Protein AF-A0A554X092-F1 (afdb_monomer_lite)

Radius of gyration: 11.37 Å; chains: 1; bounding box: 33×21×22 Å

Sequence (70 aa):
MPLRVTISLLYLKHAFNESDEGVVQRWRDTPRWQYFSGCAYYEDRLPCDATTLVKFCQLLGEAGVEELLA

Foldseek 3Di:
DDPLLLLLLLQCCVVVVHALVRSQQVCLVDVVSCCSSPDVDRDNDGPDPSVV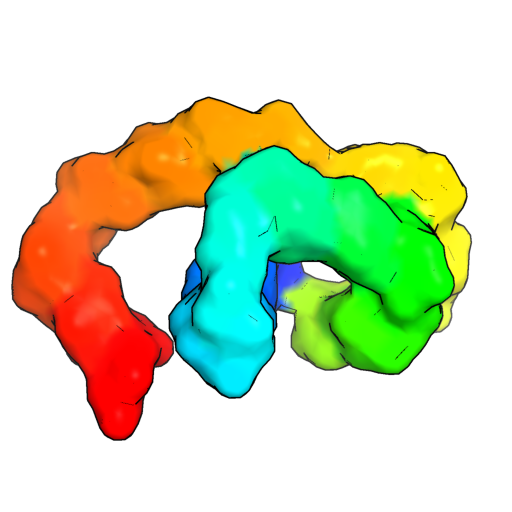NVVVCVVCDPVSSVVSHD

Organism: NCBI:txid307486

Secondary structure (DSSP, 8-state):
--HHHHHHHHHHHHHHT--HHHHHHHHHH-HHHHHHTT-SS---S-SS-THHHHHHHHHHHHHHHHHHH-

pLDDT: mean 96.36, std 2.39, range [82.5, 98.38]

InterPro domains:
  IPR008490 Transposase InsH, N-terminal [PF05598] (2-58)

Structure (mmCIF, N/CA/C/O backbone):
data_AF-A0A554X092-F1
#
_entry.id   AF-A0A554X092-F1
#
loop_
_atom_site.group_PDB
_atom_site.id
_atom_site.type_symbol
_atom_site.label_atom_id
_atom_site.label_alt_id
_atom_site.label_comp_id
_atom_site.label_asym_id
_atom_site.label_entity_id
_atom_site.label_seq_id
_atom_site.pdbx_PDB_ins_code
_atom_site.Cartn_x
_atom_site.Cartn_y
_atom_site.Cartn_z
_atom_site.occupancy
_atom_site.B_iso_or_equiv
_atom_site.auth_seq_id
_atom_site.auth_comp_id
_atom_site.auth_asym_id
_atom_site.auth_atom_id
_atom_site.pdbx_PDB_model_num
ATOM 1 N N . MET A 1 1 ? 1.713 13.005 -2.727 1.00 82.50 1 MET A N 1
ATOM 2 C CA . MET A 1 1 ? 1.936 11.706 -3.401 1.00 82.50 1 MET A CA 1
ATOM 3 C C . MET A 1 1 ? 1.022 11.627 -4.624 1.00 82.50 1 MET A C 1
ATOM 5 O O . MET A 1 1 ? -0.048 12.225 -4.555 1.00 82.50 1 MET A O 1
ATOM 9 N N . PRO A 1 2 ? 1.413 10.972 -5.736 1.00 90.94 2 PRO A N 1
ATOM 10 C CA . PRO A 1 2 ? 0.540 10.812 -6.902 1.00 90.94 2 PRO A CA 1
ATOM 11 C C . PRO A 1 2 ? -0.751 10.057 -6.552 1.00 90.94 2 PRO A C 1
ATOM 13 O O . PRO A 1 2 ? -0.693 9.043 -5.859 1.00 90.94 2 PRO A O 1
ATOM 16 N N . LEU A 1 3 ? -1.896 10.513 -7.077 1.00 94.50 3 LEU A N 1
ATOM 17 C CA . LEU A 1 3 ? -3.224 9.940 -6.800 1.00 94.50 3 LEU A CA 1
ATOM 18 C C . LEU A 1 3 ? -3.280 8.426 -7.053 1.00 94.50 3 LEU A C 1
ATOM 20 O O . LEU A 1 3 ? -3.832 7.676 -6.254 1.00 94.50 3 LEU A O 1
ATOM 24 N N . ARG A 1 4 ? -2.640 7.975 -8.136 1.00 96.56 4 ARG A N 1
ATOM 25 C CA . ARG A 1 4 ? -2.566 6.559 -8.497 1.00 96.56 4 ARG A CA 1
ATOM 26 C C . ARG A 1 4 ? -1.925 5.698 -7.406 1.00 96.56 4 ARG A C 1
ATOM 28 O O . ARG A 1 4 ? -2.419 4.606 -7.145 1.00 96.56 4 ARG A O 1
ATOM 35 N N . VAL A 1 5 ? -0.858 6.180 -6.764 1.00 97.06 5 VAL A N 1
ATOM 36 C CA . VAL A 1 5 ? -0.201 5.434 -5.681 1.00 97.06 5 VAL A CA 1
ATOM 37 C C . VAL A 1 5 ? -1.153 5.325 -4.492 1.00 97.06 5 VAL A C 1
ATOM 39 O O . VAL A 1 5 ? -1.339 4.230 -3.977 1.00 97.06 5 VAL A O 1
ATOM 42 N N . THR A 1 6 ? -1.849 6.406 -4.126 1.00 97.12 6 THR A N 1
ATOM 43 C CA . THR A 1 6 ? -2.812 6.390 -3.011 1.00 97.12 6 THR A CA 1
ATOM 44 C C . THR A 1 6 ? -3.936 5.389 -3.257 1.00 97.12 6 THR A C 1
ATOM 46 O O . THR A 1 6 ? -4.184 4.532 -2.416 1.00 97.12 6 THR A O 1
ATOM 49 N N . ILE A 1 7 ? -4.562 5.449 -4.437 1.00 97.44 7 ILE A N 1
ATOM 50 C CA . ILE A 1 7 ? -5.638 4.529 -4.830 1.00 97.44 7 ILE A CA 1
ATOM 51 C C . ILE A 1 7 ? -5.144 3.081 -4.812 1.00 97.44 7 ILE A C 1
ATOM 53 O O . ILE A 1 7 ? -5.789 2.211 -4.234 1.00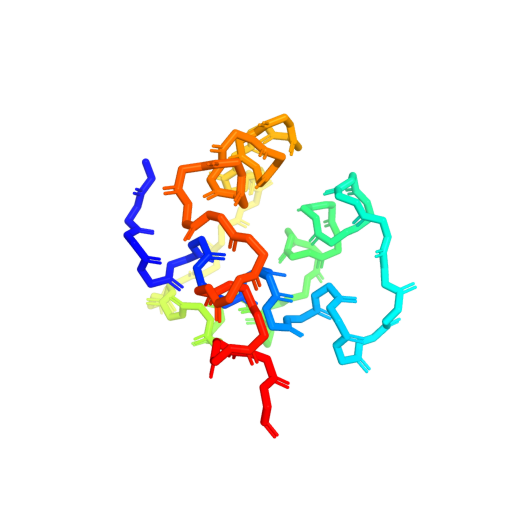 97.44 7 ILE A O 1
ATOM 57 N N . SER A 1 8 ? -3.970 2.820 -5.390 1.00 97.94 8 SER A N 1
ATOM 58 C CA . SER A 1 8 ? -3.415 1.467 -5.410 1.00 97.94 8 SER A CA 1
ATOM 59 C C . SER A 1 8 ? -3.114 0.929 -4.009 1.00 97.94 8 SER A C 1
ATOM 61 O O . SER A 1 8 ? -3.334 -0.252 -3.770 1.00 97.94 8 SER A O 1
ATOM 63 N N . LEU A 1 9 ? -2.655 1.772 -3.075 1.00 98.12 9 LEU A N 1
ATOM 64 C CA . LEU A 1 9 ? -2.420 1.368 -1.690 1.00 98.12 9 LEU A CA 1
ATOM 65 C C . LEU A 1 9 ? -3.733 1.039 -0.981 1.00 98.12 9 LEU A C 1
ATOM 67 O O . LEU A 1 9 ? -3.780 0.047 -0.268 1.00 98.12 9 LEU A O 1
ATOM 71 N N . LEU A 1 10 ? -4.807 1.800 -1.207 1.00 97.81 10 LEU A N 1
ATOM 72 C CA . LEU A 1 10 ? -6.126 1.475 -0.650 1.00 97.81 10 LEU A CA 1
ATOM 73 C C . LEU A 1 10 ? -6.667 0.152 -1.189 1.00 97.81 10 LEU A C 1
ATOM 75 O O . LEU A 1 10 ? -7.148 -0.674 -0.415 1.00 97.81 10 LEU A O 1
ATOM 79 N N . TYR A 1 11 ? -6.509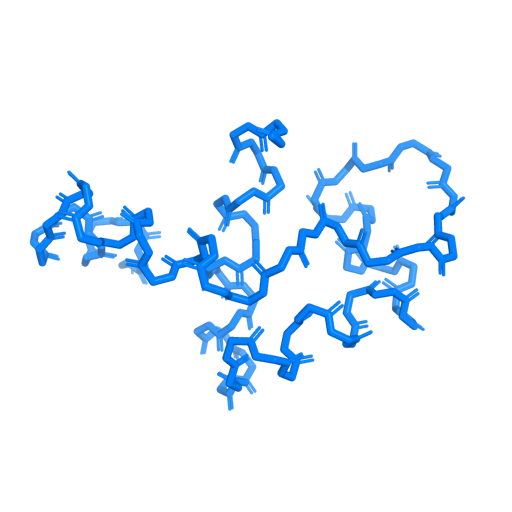 -0.085 -2.492 1.00 97.81 11 TYR A N 1
ATOM 80 C CA . TYR A 1 11 ? -6.879 -1.358 -3.099 1.00 97.81 11 TYR A CA 1
ATOM 81 C C . TYR A 1 11 ? -6.062 -2.521 -2.524 1.00 97.81 11 TYR A C 1
ATOM 83 O O . TYR A 1 11 ? -6.624 -3.525 -2.103 1.00 97.81 11 TYR A O 1
ATOM 91 N N . LEU A 1 12 ? -4.731 -2.394 -2.464 1.00 98.31 12 LEU A N 1
ATOM 92 C CA . LEU A 1 12 ? -3.848 -3.434 -1.925 1.00 98.31 12 LEU A CA 1
ATOM 93 C C . LEU A 1 12 ? -4.123 -3.694 -0.441 1.00 98.31 12 LEU A C 1
ATOM 95 O O . LEU A 1 12 ? -4.160 -4.850 -0.024 1.00 98.31 12 LEU A O 1
ATOM 99 N N . LYS A 1 13 ? -4.368 -2.634 0.335 1.00 98.12 13 LYS A N 1
ATOM 100 C CA . LYS A 1 13 ? -4.771 -2.723 1.738 1.00 98.12 13 LYS A CA 1
ATOM 101 C C . LYS A 1 13 ? -6.014 -3.592 1.884 1.00 98.12 13 LYS A C 1
ATOM 103 O O . LYS A 1 13 ? -6.010 -4.527 2.677 1.00 98.12 13 LYS A O 1
ATOM 108 N N . HIS A 1 14 ? -7.046 -3.308 1.092 1.00 96.88 14 HIS A N 1
ATOM 109 C CA . HIS A 1 14 ? -8.299 -4.054 1.106 1.00 96.88 14 HIS A CA 1
ATOM 110 C C . HIS A 1 14 ? -8.113 -5.504 0.628 1.00 96.88 14 HIS A C 1
ATOM 112 O O . HIS A 1 14 ? -8.440 -6.441 1.351 1.00 96.88 14 HIS A O 1
ATOM 118 N N . ALA A 1 15 ? -7.514 -5.698 -0.549 1.00 97.56 15 ALA A N 1
ATOM 119 C CA . ALA A 1 15 ? -7.367 -7.004 -1.189 1.00 97.56 15 ALA A CA 1
ATOM 120 C C . ALA A 1 15 ? -6.507 -7.994 -0.386 1.00 97.56 15 ALA A C 1
ATOM 122 O O . ALA A 1 15 ? -6.724 -9.203 -0.463 1.00 97.56 15 ALA A O 1
ATOM 123 N N . PHE A 1 16 ? -5.526 -7.496 0.372 1.00 97.44 16 PHE A N 1
ATOM 124 C CA . PHE A 1 16 ? -4.628 -8.320 1.187 1.00 97.44 16 PHE A CA 1
ATOM 125 C C . PHE A 1 16 ? -4.887 -8.207 2.695 1.00 97.44 16 PHE A C 1
ATOM 127 O O . PHE A 1 16 ? -4.138 -8.800 3.468 1.00 97.44 16 PHE A O 1
A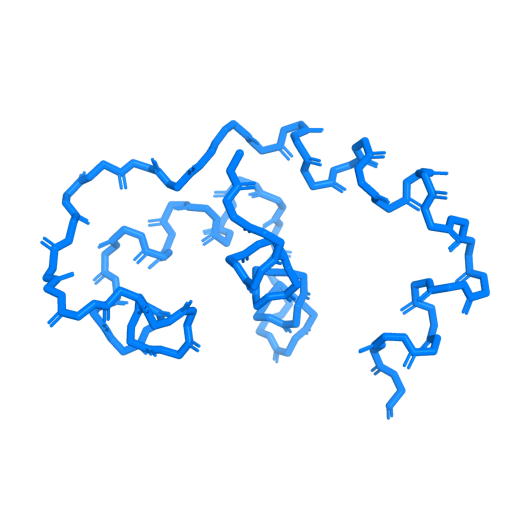TOM 134 N N . ASN A 1 17 ? -5.949 -7.503 3.105 1.00 97.38 17 ASN A N 1
ATOM 135 C CA . ASN A 1 17 ? -6.318 -7.282 4.506 1.00 97.38 17 ASN A CA 1
ATOM 136 C C . ASN A 1 17 ? -5.149 -6.748 5.365 1.00 97.38 17 ASN A C 1
ATOM 138 O O . ASN A 1 17 ? -4.877 -7.242 6.460 1.00 97.38 17 ASN A O 1
ATOM 142 N N . GLU A 1 18 ? -4.427 -5.761 4.836 1.00 98.12 18 GLU A N 1
ATOM 143 C CA . GLU A 1 18 ? -3.310 -5.101 5.522 1.00 98.12 18 GLU A CA 1
ATOM 144 C C . GLU A 1 18 ? -3.796 -3.926 6.388 1.00 98.12 18 GLU A C 1
ATOM 146 O O . GLU A 1 18 ? -4.852 -3.334 6.145 1.00 98.12 18 GLU A O 1
ATOM 151 N N . SER A 1 19 ? -2.987 -3.525 7.372 1.00 98.06 19 SER A N 1
ATOM 152 C CA . SER A 1 19 ? -3.157 -2.221 8.028 1.00 98.06 19 SER A CA 1
ATOM 153 C C . SER A 1 19 ? -2.610 -1.084 7.152 1.00 98.06 19 SER A C 1
ATOM 155 O O . SER A 1 19 ? -1.940 -1.328 6.146 1.00 98.06 19 SER A O 1
ATOM 157 N N . ASP A 1 20 ? -2.862 0.174 7.533 1.00 97.81 20 ASP A N 1
ATOM 158 C CA . ASP A 1 20 ? -2.288 1.334 6.834 1.00 97.81 20 ASP A CA 1
ATOM 159 C C . ASP A 1 20 ? -0.750 1.342 6.897 1.00 97.81 20 ASP A C 1
ATOM 161 O O . ASP A 1 20 ? -0.079 1.647 5.914 1.00 97.81 20 ASP A O 1
ATOM 165 N N . GLU A 1 21 ? -0.167 0.950 8.028 1.00 98.06 21 GLU A N 1
ATOM 166 C CA . GLU A 1 21 ? 1.280 0.790 8.181 1.00 98.06 21 GLU A CA 1
ATOM 167 C C . GLU A 1 21 ? 1.787 -0.431 7.410 1.00 98.06 21 GLU A C 1
ATOM 169 O O . GLU A 1 21 ? 2.803 -0.341 6.720 1.00 98.06 21 GLU A O 1
ATOM 174 N N . GLY A 1 22 ? 1.072 -1.557 7.500 1.00 98.25 22 GLY A N 1
ATOM 175 C CA . GLY A 1 22 ? 1.435 -2.813 6.846 1.00 98.25 22 GLY A CA 1
ATOM 176 C C . GLY A 1 22 ? 1.521 -2.663 5.332 1.00 98.25 22 GLY A C 1
ATOM 177 O O . GLY A 1 22 ? 2.543 -3.006 4.735 1.00 98.25 22 GLY A O 1
ATOM 178 N N . VAL A 1 23 ? 0.509 -2.048 4.710 1.00 98.38 23 VAL A N 1
ATOM 179 C CA . VAL A 1 23 ? 0.491 -1.853 3.255 1.00 98.38 23 VAL A CA 1
ATOM 180 C C . VAL A 1 23 ? 1.624 -0.938 2.790 1.00 98.38 23 VAL A C 1
ATOM 182 O O . VAL A 1 23 ? 2.260 -1.215 1.775 1.00 98.38 23 VAL A O 1
ATOM 185 N N . VAL A 1 24 ? 1.923 0.122 3.545 1.00 97.62 24 VAL A N 1
ATOM 186 C CA 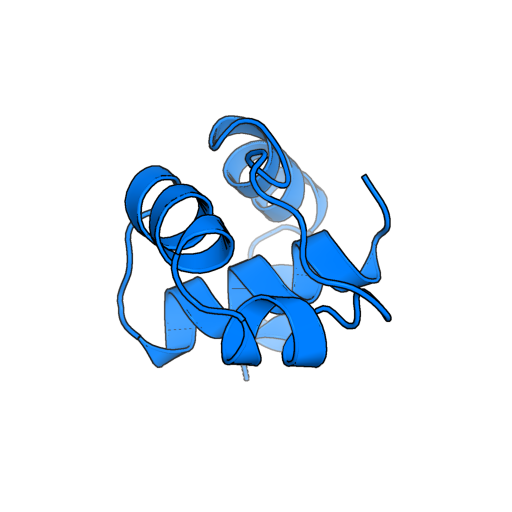. VAL A 1 24 ? 2.980 1.089 3.225 1.00 97.62 24 VAL A CA 1
ATOM 187 C C . VAL A 1 24 ? 4.367 0.447 3.350 1.00 97.62 24 VAL A C 1
ATOM 189 O O . VAL A 1 24 ? 5.203 0.651 2.468 1.00 97.62 24 VAL A O 1
ATOM 192 N N . GLN A 1 25 ? 4.607 -0.367 4.385 1.00 97.94 25 GLN A N 1
ATOM 193 C CA . GLN A 1 25 ? 5.860 -1.122 4.542 1.00 97.94 25 GLN A CA 1
ATOM 194 C C . GLN A 1 25 ? 6.007 -2.193 3.459 1.00 97.94 25 GLN A C 1
ATOM 196 O O . GLN A 1 25 ? 7.008 -2.235 2.750 1.00 97.94 25 GLN A O 1
ATOM 201 N N . ARG A 1 26 ? 4.980 -3.019 3.255 1.00 98.00 26 ARG A N 1
ATOM 202 C CA . ARG A 1 26 ? 5.030 -4.115 2.285 1.00 98.00 26 ARG A CA 1
ATOM 203 C C . ARG A 1 26 ? 5.133 -3.625 0.843 1.00 98.00 26 ARG A C 1
ATOM 205 O O . ARG A 1 26 ? 5.721 -4.313 0.010 1.00 98.00 26 ARG A O 1
ATOM 212 N N . TRP A 1 27 ? 4.614 -2.434 0.545 1.00 98.19 27 TRP A N 1
ATOM 213 C CA . TRP A 1 27 ? 4.806 -1.780 -0.748 1.00 98.19 27 TRP A CA 1
ATOM 214 C C . TRP A 1 27 ? 6.287 -1.541 -1.061 1.00 98.19 27 TRP A C 1
ATOM 216 O O . TRP A 1 27 ? 6.718 -1.825 -2.179 1.00 98.19 27 TRP A O 1
ATOM 226 N N . ARG A 1 28 ? 7.077 -1.080 -0.079 1.00 96.88 28 ARG A N 1
ATOM 227 C CA . ARG A 1 28 ? 8.531 -0.908 -0.231 1.00 96.88 28 ARG A CA 1
ATOM 228 C C . ARG A 1 28 ? 9.191 -2.245 -0.572 1.00 96.88 28 ARG A C 1
ATOM 230 O O . ARG A 1 28 ? 9.929 -2.318 -1.542 1.00 96.88 28 ARG A O 1
ATOM 237 N N . ASP A 1 29 ? 8.844 -3.308 0.143 1.00 95.81 29 ASP A N 1
ATOM 238 C CA . ASP A 1 29 ? 9.522 -4.604 -0.006 1.00 95.81 29 ASP A CA 1
ATOM 239 C C . ASP A 1 29 ? 9.005 -5.447 -1.188 1.00 95.81 29 ASP A C 1
ATOM 241 O O . ASP A 1 29 ? 9.549 -6.509 -1.496 1.00 95.81 29 ASP A O 1
ATOM 245 N N . THR A 1 30 ? 7.949 -4.996 -1.877 1.00 97.38 30 THR A N 1
ATOM 246 C CA . THR A 1 30 ? 7.293 -5.760 -2.947 1.00 97.38 30 THR A CA 1
ATOM 247 C C . THR A 1 30 ? 7.330 -5.002 -4.280 1.00 97.38 30 THR A C 1
ATOM 249 O O . THR A 1 30 ? 6.381 -4.285 -4.605 1.00 97.38 30 THR A O 1
ATOM 252 N N . PRO A 1 31 ? 8.339 -5.230 -5.149 1.00 96.69 31 PRO A N 1
ATOM 253 C CA . PRO A 1 31 ? 8.433 -4.579 -6.463 1.00 96.69 31 PRO A CA 1
ATOM 254 C C . PRO A 1 31 ? 7.175 -4.735 -7.331 1.00 96.69 31 PRO A C 1
ATOM 256 O O . PRO A 1 31 ? 6.809 -3.838 -8.087 1.00 96.69 31 PRO A O 1
ATOM 259 N N . ARG A 1 32 ? 6.456 -5.858 -7.188 1.00 97.25 32 ARG A N 1
ATOM 260 C CA . ARG A 1 32 ? 5.165 -6.079 -7.858 1.00 97.25 32 ARG A CA 1
ATOM 261 C C . ARG A 1 32 ? 4.108 -5.052 -7.438 1.00 97.25 32 ARG A C 1
ATOM 263 O O . ARG A 1 32 ? 3.342 -4.602 -8.282 1.00 97.25 32 ARG A O 1
ATOM 270 N N . TRP A 1 33 ? 4.054 -4.693 -6.157 1.00 98.12 33 TRP A N 1
ATOM 271 C CA . TRP A 1 33 ? 3.116 -3.694 -5.644 1.00 98.12 33 TRP A CA 1
ATOM 272 C C . TRP A 1 33 ? 3.503 -2.299 -6.128 1.00 98.12 33 TRP A C 1
ATOM 274 O O . TRP A 1 33 ? 2.638 -1.561 -6.590 1.00 98.12 33 TRP A O 1
ATOM 284 N N . GLN A 1 34 ? 4.800 -1.984 -6.156 1.00 97.94 34 GLN A N 1
ATOM 285 C CA . GLN A 1 34 ? 5.291 -0.729 -6.732 1.00 97.94 34 GLN A CA 1
ATOM 286 C C . GLN A 1 34 ? 4.947 -0.595 -8.216 1.00 97.94 34 GLN A C 1
ATOM 288 O O . GLN A 1 34 ? 4.516 0.470 -8.654 1.00 97.94 34 GLN A O 1
ATOM 293 N N . TYR A 1 35 ? 5.075 -1.678 -8.984 1.00 97.81 35 TYR A N 1
ATOM 294 C CA . TYR A 1 35 ? 4.688 -1.709 -10.393 1.00 97.81 35 TYR A CA 1
ATOM 295 C C . TYR A 1 35 ? 3.167 -1.590 -10.592 1.00 97.81 35 TYR A C 1
ATOM 297 O O . TYR A 1 35 ? 2.711 -0.911 -11.511 1.00 97.81 35 TYR A O 1
ATOM 305 N N . PHE A 1 36 ? 2.358 -2.178 -9.707 1.00 97.69 36 PHE A N 1
ATOM 306 C CA . PHE A 1 36 ? 0.899 -2.016 -9.731 1.00 97.69 36 PHE A CA 1
ATOM 307 C C . PHE A 1 36 ? 0.480 -0.559 -9.458 1.00 97.69 36 PHE A C 1
ATOM 309 O O . PHE A 1 36 ? -0.287 0.032 -10.224 1.00 97.69 36 PHE A O 1
ATOM 316 N N . SER A 1 37 ? 1.093 0.077 -8.455 1.00 97.19 37 SER A N 1
ATOM 317 C CA . SER A 1 37 ? 1.040 1.533 -8.218 1.00 97.19 37 SER A CA 1
ATOM 318 C C . SER A 1 37 ? 1.688 2.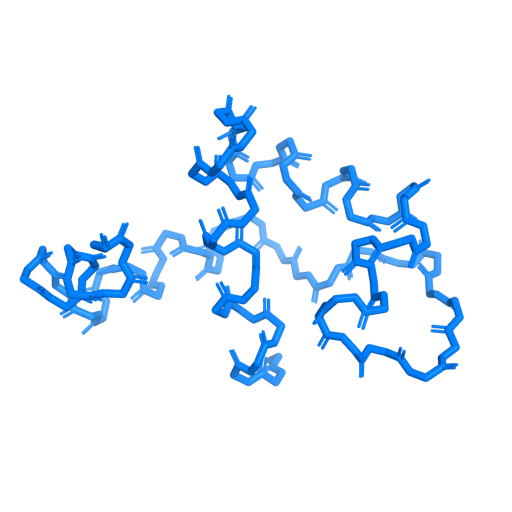359 -9.342 1.00 97.19 37 SER A C 1
ATOM 320 O O . SER A 1 37 ? 1.498 3.571 -9.435 1.00 97.19 37 SER A O 1
ATOM 322 N N . GLY A 1 38 ? 2.446 1.652 -10.184 1.00 96.50 38 GLY A N 1
ATOM 323 C CA . GLY A 1 38 ? 3.294 1.996 -11.321 1.00 96.50 38 GLY A CA 1
ATOM 324 C C . GLY A 1 38 ? 4.228 3.152 -11.149 1.00 96.50 38 GLY A C 1
ATOM 325 O O . GLY A 1 38 ? 4.268 4.079 -11.958 1.00 96.50 38 GLY A O 1
ATOM 326 N N . CYS A 1 39 ? 5.089 2.937 -10.172 1.00 95.69 39 CYS A N 1
ATOM 327 C CA . CYS A 1 39 ? 6.496 3.213 -10.350 1.00 95.69 39 CYS A CA 1
ATOM 328 C C . CYS A 1 39 ? 7.038 2.470 -11.585 1.00 95.69 39 CYS A C 1
ATOM 330 O O . CYS A 1 39 ? 6.740 1.295 -11.807 1.00 95.69 39 CYS A O 1
ATOM 332 N N . ALA A 1 40 ? 7.849 3.166 -12.383 1.00 94.31 40 ALA A N 1
ATOM 333 C CA . ALA A 1 40 ? 8.589 2.568 -13.497 1.00 94.31 40 ALA A CA 1
ATOM 334 C C . ALA A 1 40 ? 9.870 1.853 -13.031 1.00 94.31 40 ALA A C 1
ATOM 336 O O . ALA A 1 40 ? 10.380 0.978 -13.726 1.00 94.31 40 ALA A O 1
ATOM 337 N N . TYR A 1 41 ? 10.370 2.221 -11.851 1.00 95.06 41 TYR A N 1
ATOM 338 C CA . TYR A 1 41 ? 11.588 1.700 -11.242 1.00 95.06 41 TYR A CA 1
ATOM 339 C C . TYR A 1 41 ? 11.327 1.347 -9.781 1.00 95.06 41 TYR A C 1
ATOM 341 O O . TYR A 1 41 ? 10.371 1.841 -9.184 1.00 95.06 41 TYR A O 1
ATOM 349 N N . TYR A 1 42 ? 12.186 0.500 -9.220 1.00 96.12 42 TYR A N 1
ATOM 350 C CA . TYR A 1 42 ? 12.137 0.166 -7.802 1.00 96.12 42 TYR A CA 1
ATOM 351 C C . TYR A 1 42 ? 12.488 1.379 -6.929 1.00 96.12 42 TYR A C 1
ATOM 353 O O . TYR A 1 42 ? 13.418 2.126 -7.233 1.00 96.12 42 TYR A O 1
ATOM 361 N N . GLU A 1 43 ? 11.757 1.537 -5.832 1.00 95.25 43 GLU A N 1
ATOM 362 C CA . GLU A 1 43 ? 11.905 2.585 -4.830 1.00 95.25 43 GLU A CA 1
ATOM 363 C C . GLU A 1 43 ? 12.046 1.949 -3.442 1.00 95.25 43 GLU A C 1
ATOM 365 O O . GLU A 1 43 ? 11.144 1.265 -2.969 1.00 95.25 43 GLU A O 1
ATOM 370 N N . ASP A 1 44 ? 13.164 2.207 -2.761 1.00 94.94 44 ASP A N 1
ATOM 371 C CA . ASP A 1 44 ? 13.449 1.641 -1.429 1.00 94.94 44 ASP A CA 1
ATOM 372 C C . ASP A 1 44 ? 12.867 2.476 -0.271 1.00 94.94 44 ASP A C 1
ATOM 374 O O . ASP A 1 44 ? 13.011 2.185 0.915 1.00 94.94 44 ASP A O 1
ATOM 378 N N . ARG A 1 45 ? 12.188 3.576 -0.587 1.00 95.94 45 ARG A N 1
ATOM 379 C CA . ARG A 1 45 ? 11.528 4.444 0.396 1.00 95.94 45 ARG A CA 1
ATOM 380 C C . ARG A 1 45 ? 10.060 4.067 0.561 1.00 95.94 45 ARG A C 1
ATOM 382 O O . ARG A 1 45 ? 9.451 3.497 -0.336 1.00 95.94 45 ARG A O 1
ATOM 389 N N . LEU A 1 46 ? 9.476 4.450 1.696 1.00 96.81 46 LEU A N 1
ATOM 390 C CA . LEU A 1 46 ? 8.025 4.381 1.842 1.00 96.81 46 LEU A CA 1
ATOM 391 C C . LEU A 1 46 ? 7.352 5.329 0.837 1.00 96.81 46 LEU A C 1
ATOM 393 O O . LEU A 1 46 ? 7.869 6.427 0.600 1.00 96.81 46 LEU A O 1
ATOM 397 N N . PRO A 1 47 ? 6.186 4.950 0.291 1.00 96.44 47 PRO A N 1
ATOM 398 C CA . PRO A 1 47 ? 5.448 5.792 -0.645 1.00 96.44 47 PRO A CA 1
ATOM 399 C C . PRO A 1 47 ? 4.858 7.034 0.047 1.00 96.44 47 PRO A C 1
ATOM 401 O O . PRO A 1 47 ? 4.804 8.114 -0.546 1.00 96.44 47 PRO A O 1
ATOM 404 N N . CYS A 1 48 ? 4.444 6.900 1.312 1.00 96.69 48 CYS A N 1
ATOM 405 C CA . CYS A 1 48 ? 3.924 7.971 2.161 1.00 96.69 48 CYS A CA 1
ATOM 406 C C . CYS A 1 48 ? 3.943 7.568 3.643 1.00 96.69 48 CYS A C 1
ATOM 408 O O . CYS A 1 48 ? 4.259 6.433 3.983 1.00 96.69 48 CYS A O 1
ATOM 410 N N . ASP A 1 49 ? 3.560 8.496 4.520 1.00 97.00 49 ASP A N 1
ATOM 411 C CA . ASP A 1 49 ? 3.170 8.173 5.894 1.00 97.00 49 ASP A CA 1
ATOM 412 C C . ASP A 1 49 ? 1.792 7.484 5.914 1.00 97.00 49 ASP A C 1
ATOM 414 O O . ASP A 1 49 ? 0.908 7.872 5.139 1.00 97.00 49 ASP A O 1
ATOM 418 N N . ALA A 1 50 ? 1.589 6.502 6.798 1.00 96.62 50 ALA A N 1
ATOM 419 C CA . ALA A 1 50 ? 0.350 5.722 6.893 1.00 96.62 50 ALA A CA 1
ATOM 420 C C . ALA A 1 50 ? -0.894 6.598 7.143 1.00 96.62 50 ALA A C 1
ATOM 422 O O . ALA A 1 50 ? -1.961 6.346 6.579 1.00 96.62 50 ALA A O 1
ATOM 423 N N . THR A 1 51 ? -0.753 7.715 7.872 1.00 97.00 51 THR A N 1
ATOM 424 C CA . THR A 1 51 ? -1.865 8.650 8.128 1.00 97.00 51 THR A CA 1
ATOM 425 C C . THR A 1 51 ? -2.390 9.322 6.859 1.00 97.00 51 THR A C 1
ATOM 427 O O . THR A 1 51 ? -3.504 9.849 6.851 1.00 97.00 51 THR A O 1
ATOM 430 N N . THR A 1 52 ? -1.620 9.298 5.766 1.00 96.06 52 THR A N 1
ATOM 431 C CA . THR A 1 52 ? -2.059 9.797 4.456 1.00 96.06 52 THR A CA 1
ATOM 432 C C . THR A 1 52 ? -3.259 9.005 3.942 1.00 96.06 52 THR A C 1
ATOM 434 O O . THR A 1 52 ? -4.175 9.605 3.384 1.00 96.06 52 THR A O 1
ATOM 437 N N . LEU A 1 53 ? -3.284 7.684 4.158 1.00 96.88 53 LEU A N 1
ATOM 438 C CA . LEU A 1 53 ? -4.384 6.820 3.720 1.00 96.88 53 LEU A CA 1
ATOM 439 C C . LEU A 1 53 ? -5.660 7.128 4.503 1.00 96.88 53 LEU A C 1
ATOM 441 O O . LEU A 1 53 ? -6.711 7.335 3.903 1.00 96.88 53 LEU A O 1
ATOM 445 N N . VAL A 1 54 ? -5.543 7.286 5.825 1.00 96.00 54 VAL A N 1
ATOM 446 C CA . VAL A 1 54 ? -6.663 7.674 6.698 1.00 96.00 54 VAL A CA 1
ATOM 447 C C . VAL A 1 54 ? -7.274 9.004 6.253 1.00 96.00 54 VAL A C 1
ATOM 449 O O . VAL A 1 54 ? -8.482 9.097 6.046 1.00 96.00 54 VAL A O 1
ATOM 452 N N . LYS A 1 55 ? -6.438 10.029 6.044 1.00 96.56 55 LYS A N 1
ATOM 453 C CA . LYS A 1 55 ? -6.886 11.356 5.590 1.00 96.56 55 LYS A CA 1
ATOM 454 C C . LYS A 1 55 ? -7.550 11.302 4.216 1.00 96.56 55 LYS A C 1
ATOM 456 O O . LYS A 1 55 ? -8.495 12.042 3.962 1.00 96.56 55 LYS A O 1
ATOM 461 N N . PHE A 1 56 ? -7.061 10.441 3.328 1.00 96.62 56 PHE A N 1
ATOM 462 C CA . PHE A 1 56 ? -7.632 10.299 1.996 1.00 96.62 56 PHE A CA 1
ATOM 463 C C . PHE A 1 56 ? -8.992 9.591 2.024 1.00 96.62 56 PHE A C 1
ATOM 465 O O . PHE A 1 56 ? -9.920 10.061 1.375 1.00 96.62 56 PHE A O 1
ATOM 472 N N . CYS A 1 57 ? -9.155 8.536 2.826 1.00 96.44 57 CYS A N 1
ATOM 473 C CA . CYS A 1 57 ? -10.466 7.917 3.039 1.00 96.44 57 CYS A CA 1
ATOM 474 C C . CYS A 1 57 ? -11.473 8.906 3.644 1.00 96.44 57 CYS A C 1
ATOM 476 O O . CYS A 1 57 ? -12.614 8.965 3.202 1.00 96.44 57 CYS A O 1
ATOM 478 N N . GLN A 1 58 ? -11.046 9.732 4.606 1.00 97.00 58 GLN A N 1
ATOM 479 C CA . GLN A 1 58 ? -11.894 10.793 5.166 1.00 97.00 58 GLN A CA 1
ATOM 480 C C . GLN A 1 58 ? -12.321 11.820 4.110 1.00 97.00 58 GLN A C 1
ATOM 482 O O . GLN A 1 58 ? -13.454 12.289 4.144 1.00 97.00 58 GLN A O 1
ATOM 487 N N . LEU A 1 59 ? -11.431 12.158 3.173 1.00 96.69 59 LEU A N 1
ATOM 488 C CA . LEU A 1 59 ? -11.735 13.070 2.071 1.00 96.69 59 LEU A CA 1
ATOM 489 C C . LEU A 1 59 ? -12.731 12.466 1.069 1.00 96.69 59 LEU A C 1
ATOM 491 O O . LEU A 1 59 ? -13.593 13.184 0.573 1.00 96.69 59 LEU A O 1
ATOM 495 N N . LEU A 1 60 ? -12.602 11.172 0.763 1.00 95.56 60 LEU A N 1
ATOM 496 C CA . LEU A 1 60 ? -13.526 10.456 -0.123 1.00 95.56 60 LEU A CA 1
ATOM 497 C C . LEU A 1 60 ? -14.910 10.250 0.508 1.00 95.56 60 LEU A C 1
ATOM 499 O O . LEU A 1 60 ? -15.908 10.202 -0.210 1.00 95.56 60 LEU A O 1
ATOM 503 N N . GLY A 1 61 ? -14.968 10.123 1.836 1.00 97.38 61 GLY A N 1
ATOM 504 C CA . GLY A 1 61 ? -16.167 9.689 2.548 1.00 97.38 61 GLY A CA 1
ATOM 505 C C . GLY A 1 61 ? -16.465 8.202 2.330 1.00 97.38 61 GLY A C 1
ATOM 506 O O . GLY A 1 61 ? -15.889 7.555 1.458 1.00 97.38 61 GLY A O 1
ATOM 507 N N . GLU A 1 62 ? -17.376 7.646 3.130 1.00 95.44 62 GLU A N 1
ATOM 508 C CA . GLU A 1 62 ? -17.690 6.207 3.103 1.00 95.44 62 GLU A CA 1
ATOM 509 C C . GLU A 1 62 ? -18.157 5.738 1.721 1.00 95.44 62 GLU A C 1
ATOM 511 O O . GLU A 1 62 ? -17.588 4.794 1.184 1.00 95.44 62 GLU A O 1
ATOM 516 N N . ALA A 1 63 ? -19.098 6.456 1.099 1.00 96.38 63 ALA A N 1
ATOM 517 C CA . ALA A 1 63 ? -19.604 6.115 -0.232 1.00 96.38 63 ALA A CA 1
ATOM 518 C C . ALA A 1 63 ? -18.499 6.114 -1.303 1.00 96.38 63 ALA A C 1
ATOM 520 O O . ALA A 1 63 ? -18.469 5.237 -2.161 1.00 96.38 63 ALA A O 1
ATOM 521 N N . GLY A 1 64 ? -17.563 7.069 -1.235 1.00 95.56 64 GLY A N 1
ATOM 522 C CA . GLY A 1 64 ? -16.441 7.131 -2.172 1.00 95.56 64 GLY A CA 1
ATOM 523 C C . GLY A 1 64 ? -15.420 6.016 -1.944 1.00 95.56 64 GLY A C 1
ATOM 524 O O . GLY A 1 64 ? -14.819 5.527 -2.897 1.00 95.56 64 GLY A O 1
ATOM 525 N N . VAL A 1 65 ? -15.222 5.593 -0.692 1.00 95.69 65 VAL A N 1
ATOM 526 C CA . VAL A 1 65 ? -14.365 4.444 -0.370 1.00 95.69 65 VAL A CA 1
ATOM 527 C C . VAL A 1 65 ? -15.016 3.135 -0.816 1.00 95.69 65 VAL A C 1
ATOM 529 O O . VAL A 1 65 ? -14.317 2.291 -1.368 1.00 95.69 65 VAL A O 1
ATOM 532 N N . GLU A 1 66 ? -16.326 2.968 -0.627 1.00 94.62 66 GLU A N 1
ATOM 533 C CA . GLU A 1 66 ? -17.059 1.801 -1.131 1.00 94.62 66 GLU A CA 1
ATOM 534 C C . GLU A 1 66 ? -17.008 1.724 -2.656 1.00 94.62 66 GLU A C 1
ATOM 536 O O . GLU A 1 66 ? -16.643 0.681 -3.180 1.00 94.62 66 GLU A O 1
ATOM 541 N N . GLU A 1 67 ? -17.279 2.817 -3.376 1.00 95.25 67 GLU A N 1
ATOM 542 C CA . GLU A 1 67 ? -17.189 2.835 -4.844 1.00 95.25 67 GLU A CA 1
ATOM 543 C C . GLU A 1 67 ? -15.774 2.497 -5.340 1.00 95.25 67 GLU A C 1
ATOM 545 O O . GLU A 1 67 ? -15.611 1.806 -6.343 1.00 95.25 67 GLU A O 1
ATOM 550 N N . LEU A 1 68 ? -14.740 2.949 -4.623 1.00 94.06 68 LEU A N 1
ATOM 551 C CA . LEU A 1 68 ? -13.347 2.654 -4.961 1.00 94.06 68 LEU A CA 1
ATOM 552 C C . LEU A 1 68 ? -12.976 1.175 -4.767 1.00 94.06 68 LEU A C 1
ATOM 554 O O . LEU A 1 68 ? -12.053 0.694 -5.428 1.00 94.06 68 LEU A O 1
ATOM 558 N N . LEU A 1 69 ? -13.620 0.495 -3.817 1.00 94.19 69 LEU A N 1
ATOM 559 C CA . LEU A 1 69 ? -13.275 -0.863 -3.381 1.00 94.19 69 LEU A CA 1
ATOM 560 C C . LEU A 1 69 ? -14.301 -1.933 -3.796 1.00 94.19 69 LEU A C 1
ATOM 562 O O . LEU A 1 69 ? -14.062 -3.106 -3.511 1.00 94.19 69 LEU A O 1
ATOM 566 N N . ALA A 1 70 ? -15.409 -1.539 -4.430 1.00 87.44 70 ALA A N 1
ATOM 567 C CA . ALA A 1 70 ? -16.450 -2.421 -4.966 1.00 87.44 70 ALA A CA 1
ATOM 568 C C . ALA A 1 70 ? -15.940 -3.318 -6.106 1.00 87.44 70 ALA A C 1
ATOM 570 O O . ALA A 1 70 ? -16.388 -4.488 -6.156 1.00 87.44 70 ALA A O 1
#